Protein AF-A0A397RZZ9-F1 (afdb_monomer_lite)

InterPro domains:
  IPR021754 Domain of unknown function DUF3320 [PF11784] (22-60)

Foldseek 3Di:
DDQPAPPPQAADAVVCVVVPPVVRLVSLLVLLLVCQQQPPQDFPVVSQVSVCVSHVHPGDDPVNVVSSVVSCVVVVWDWDDDPPTITTGHPDDDDDQVCQCPHSHHPVNGDPVRLVVVLVVPPCVNVVSNVVSCVVVVVVVVVVVVVVVVVVVVVVD

Structure (mmCIF, N/CA/C/O backbone):
data_AF-A0A397RZZ9-F1
#
_entry.id   AF-A0A397RZZ9-F1
#
loop_
_atom_site.group_PDB
_atom_site.id
_atom_site.type_symbol
_atom_site.label_atom_id
_atom_site.label_alt_id
_atom_site.label_comp_id
_atom_site.label_asym_id
_atom_site.label_entity_id
_atom_site.label_seq_id
_atom_site.pdbx_PDB_ins_code
_atom_site.Cartn_x
_atom_site.Cartn_y
_atom_site.Cartn_z
_atom_site.occupancy
_atom_site.B_iso_or_equiv
_atom_site.auth_seq_id
_atom_site.auth_comp_id
_atom_site.auth_asym_id
_atom_site.auth_atom_id
_atom_site.pdbx_PDB_model_num
ATOM 1 N N . MET A 1 1 ? -11.824 -14.484 -14.056 1.00 33.56 1 MET A N 1
ATOM 2 C CA . MET A 1 1 ? -11.171 -15.448 -13.146 1.00 33.56 1 MET A CA 1
ATOM 3 C C . MET A 1 1 ? -10.969 -14.747 -11.816 1.00 33.56 1 MET A C 1
ATOM 5 O O . MET A 1 1 ? -10.330 -13.708 -11.794 1.00 33.56 1 MET A O 1
ATOM 9 N N . SER A 1 2 ? -11.602 -15.238 -10.751 1.00 29.36 2 SER A N 1
ATOM 10 C CA . SER A 1 2 ? -11.451 -14.688 -9.399 1.00 29.36 2 SER A CA 1
ATOM 11 C C . SER A 1 2 ? -10.102 -15.140 -8.854 1.00 29.36 2 SER A C 1
ATOM 13 O O . SER A 1 2 ? -9.903 -16.338 -8.649 1.00 29.36 2 SER A O 1
ATOM 15 N N . TYR A 1 3 ? -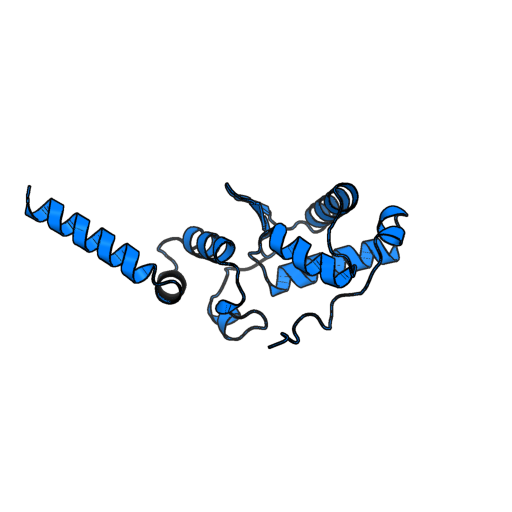9.164 -14.218 -8.665 1.00 37.00 3 TYR A N 1
ATOM 16 C CA . TYR A 1 3 ? -7.881 -14.540 -8.052 1.00 37.00 3 TYR A CA 1
ATOM 17 C C . TYR A 1 3 ? -8.118 -14.972 -6.602 1.00 37.00 3 TYR A C 1
ATOM 19 O O . TYR A 1 3 ? -8.697 -14.239 -5.809 1.00 37.00 3 TYR A O 1
ATOM 27 N N . LYS A 1 4 ? -7.671 -16.180 -6.256 1.00 41.72 4 LYS A N 1
ATOM 28 C CA . LYS A 1 4 ? -7.730 -16.788 -4.912 1.00 41.72 4 LYS A CA 1
ATOM 29 C C . LYS A 1 4 ? -6.883 -16.057 -3.843 1.00 41.72 4 LYS A C 1
ATOM 31 O O . LYS A 1 4 ? -6.629 -16.612 -2.780 1.00 41.72 4 LYS A O 1
ATOM 36 N N . ARG A 1 5 ? -6.384 -14.852 -4.111 1.00 51.47 5 ARG A N 1
ATOM 37 C CA . ARG A 1 5 ? -5.131 -14.346 -3.537 1.00 51.47 5 ARG A CA 1
ATOM 38 C C . ARG A 1 5 ? -5.309 -13.259 -2.473 1.00 51.47 5 ARG A C 1
ATOM 40 O O . ARG A 1 5 ? -4.642 -12.259 -2.581 1.00 51.47 5 ARG A O 1
ATOM 47 N N . PHE A 1 6 ? -6.165 -13.451 -1.462 1.00 52.97 6 PHE A N 1
ATOM 48 C CA . PHE A 1 6 ? -6.132 -12.700 -0.178 1.00 52.97 6 PHE A CA 1
ATOM 49 C C . PHE A 1 6 ? -6.787 -13.484 0.973 1.00 52.97 6 PHE A C 1
ATOM 51 O O . PHE A 1 6 ? -7.319 -12.900 1.916 1.00 52.97 6 PHE A O 1
ATOM 58 N N . ASN A 1 7 ? -6.767 -14.822 0.929 1.00 52.97 7 ASN A N 1
ATOM 59 C CA . ASN A 1 7 ? -7.410 -15.655 1.959 1.00 52.97 7 ASN A CA 1
ATOM 60 C C . ASN A 1 7 ? -6.812 -15.494 3.375 1.00 52.97 7 ASN A C 1
ATOM 62 O O . ASN A 1 7 ? -7.384 -16.030 4.319 1.00 52.97 7 ASN A O 1
ATOM 66 N N . ASN A 1 8 ? -5.713 -14.745 3.521 1.00 65.06 8 ASN A N 1
ATOM 67 C CA . ASN A 1 8 ? -5.031 -14.507 4.793 1.00 65.06 8 ASN A CA 1
ATOM 68 C C . ASN A 1 8 ? -5.236 -13.091 5.356 1.00 65.06 8 ASN A C 1
ATOM 70 O O . ASN A 1 8 ? -4.722 -12.810 6.432 1.00 65.06 8 ASN A O 1
ATOM 74 N N . LEU A 1 9 ? -5.954 -12.189 4.667 1.00 83.50 9 LEU A N 1
ATOM 75 C CA . LEU A 1 9 ? -6.221 -10.867 5.244 1.00 83.50 9 LEU A CA 1
ATOM 76 C C . LEU A 1 9 ? -7.216 -10.992 6.393 1.00 83.50 9 LEU A C 1
ATOM 78 O O . LEU A 1 9 ? -8.333 -11.495 6.218 1.00 83.50 9 LEU A O 1
ATOM 82 N N . VAL A 1 10 ? -6.832 -10.465 7.552 1.00 91.19 10 VAL A N 1
ATOM 83 C CA . VAL A 1 10 ? -7.709 -10.420 8.717 1.00 91.19 10 VAL A CA 1
ATOM 84 C C . VAL A 1 10 ? -8.860 -9.463 8.419 1.00 91.19 10 VAL A C 1
ATOM 86 O O . VAL A 1 10 ? -8.650 -8.305 8.047 1.00 91.19 10 VAL A O 1
ATOM 89 N N . LYS A 1 11 ? -10.094 -9.964 8.527 1.00 92.88 11 LYS A N 1
ATOM 90 C CA . LYS A 1 11 ? -11.303 -9.157 8.335 1.00 92.88 11 LYS A CA 1
ATOM 91 C C . LYS A 1 11 ? -11.514 -8.255 9.541 1.00 92.88 11 LYS A C 1
ATOM 93 O O . LYS A 1 11 ? -11.420 -8.704 10.678 1.00 92.88 11 LYS A O 1
ATOM 98 N N . MET A 1 12 ? -11.850 -7.001 9.274 1.00 94.25 12 MET A N 1
ATOM 99 C CA . MET A 1 12 ? -12.014 -5.968 10.295 1.00 94.25 12 MET A CA 1
ATOM 100 C C . MET A 1 12 ? -13.107 -4.975 9.892 1.00 94.25 12 MET A C 1
ATOM 102 O O . MET A 1 12 ? -13.576 -4.998 8.756 1.00 94.25 12 MET A O 1
ATOM 106 N N . THR A 1 13 ? -13.519 -4.096 10.807 1.00 93.75 13 THR A N 1
ATOM 107 C CA . THR A 1 13 ? -14.553 -3.083 10.544 1.00 93.75 13 THR A CA 1
ATOM 108 C C . THR A 1 13 ? -13.987 -1.671 10.679 1.00 93.75 13 THR A C 1
ATOM 110 O O . THR A 1 13 ? -13.041 -1.430 11.430 1.00 93.75 13 THR A O 1
ATOM 113 N N . LEU A 1 14 ? -14.563 -0.717 9.940 1.00 93.31 14 LEU A N 1
ATOM 114 C CA . LEU A 1 14 ? -14.196 0.695 10.090 1.00 93.31 14 LEU A CA 1
ATOM 115 C C . LEU A 1 14 ? -14.661 1.269 11.433 1.00 93.31 14 LEU A C 1
ATOM 117 O O . LEU A 1 14 ? -13.990 2.143 11.972 1.00 93.31 14 LEU A O 1
ATOM 121 N N . ASP A 1 15 ? -15.777 0.782 11.977 1.00 93.94 15 ASP A N 1
ATOM 122 C CA . ASP A 1 15 ? -16.307 1.266 13.253 1.00 93.94 15 ASP A CA 1
ATOM 123 C C . ASP A 1 15 ? -15.340 0.947 14.397 1.00 93.94 15 ASP A C 1
ATOM 125 O O . ASP A 1 15 ? -14.968 1.844 15.154 1.00 93.94 15 ASP A O 1
ATOM 129 N N . ASP A 1 16 ? -14.837 -0.290 14.461 1.00 94.12 16 ASP A N 1
ATOM 130 C CA . ASP A 1 16 ? -13.835 -0.686 15.454 1.00 94.12 16 ASP A CA 1
ATOM 131 C C . ASP A 1 16 ? -12.519 0.083 15.283 1.00 94.12 16 ASP A C 1
ATOM 133 O O . ASP A 1 16 ? -11.904 0.492 16.271 1.00 94.12 16 ASP A O 1
ATOM 137 N N . LEU A 1 17 ? -12.111 0.340 14.033 1.00 94.94 17 LEU A N 1
ATOM 138 C CA . LEU A 1 17 ? -10.937 1.159 13.732 1.00 94.94 17 LEU A CA 1
ATOM 139 C C . LEU A 1 17 ? -11.105 2.583 14.283 1.00 94.94 17 LEU A C 1
ATOM 141 O O . LEU A 1 17 ? -10.204 3.125 14.919 1.00 94.94 17 LEU A O 1
ATOM 145 N N . TYR A 1 18 ? -12.272 3.194 14.077 1.00 94.19 18 TYR A N 1
ATOM 146 C CA . TYR A 1 18 ? -12.550 4.556 14.531 1.00 94.19 18 TYR A CA 1
ATOM 147 C C . TYR A 1 18 ? -12.718 4.690 16.038 1.00 94.19 18 TYR A C 1
ATOM 149 O O . TYR A 1 18 ? -12.497 5.788 16.555 1.00 94.19 18 TYR A O 1
ATOM 157 N N . LEU A 1 19 ? -13.119 3.611 16.709 1.00 94.56 19 LEU A N 1
ATOM 158 C CA . LEU A 1 19 ? -13.175 3.510 18.165 1.00 94.56 19 LEU A CA 1
ATOM 159 C C . LEU A 1 19 ? -11.800 3.228 18.788 1.00 94.56 19 LEU A C 1
ATOM 161 O O . LEU A 1 19 ? -11.684 3.232 20.011 1.00 94.56 19 LEU A O 1
ATOM 165 N N . GLY A 1 20 ? -10.766 2.995 17.972 1.00 92.31 20 GLY A N 1
ATOM 166 C CA . GLY A 1 20 ? -9.428 2.668 18.453 1.00 92.31 20 GLY A CA 1
ATOM 167 C C . GLY A 1 20 ? -9.370 1.298 19.126 1.00 92.31 20 GLY A C 1
ATOM 168 O O . GLY A 1 20 ? -8.645 1.125 20.104 1.00 92.31 20 GLY A O 1
ATOM 169 N N . ASN A 1 21 ? -10.155 0.327 18.644 1.00 96.12 21 ASN A N 1
ATOM 170 C CA . ASN A 1 21 ? -10.135 -1.028 19.179 1.00 96.12 21 ASN A CA 1
ATOM 171 C C . ASN A 1 21 ? -8.709 -1.614 19.056 1.00 96.12 21 ASN A C 1
ATOM 173 O O . ASN A 1 21 ? -8.209 -1.737 17.934 1.00 96.12 21 ASN A O 1
ATOM 177 N N . PRO A 1 22 ? -8.055 -2.017 20.166 1.00 94.56 22 PRO A N 1
ATOM 178 C CA . PRO A 1 22 ? -6.662 -2.465 20.136 1.00 94.56 22 PRO A CA 1
ATOM 179 C C . PRO A 1 22 ? -6.421 -3.656 19.209 1.00 94.56 22 PRO A C 1
ATOM 181 O O . PRO A 1 22 ? -5.379 -3.738 18.563 1.00 94.56 22 PRO A O 1
ATOM 184 N N . LYS A 1 23 ? -7.397 -4.568 19.117 1.00 94.44 23 LYS A N 1
ATOM 185 C CA . LYS A 1 23 ? -7.309 -5.721 18.227 1.00 94.44 23 LYS A CA 1
ATOM 186 C C . LYS A 1 23 ? -7.347 -5.276 16.768 1.00 94.44 23 LYS A C 1
ATOM 188 O O . LYS A 1 23 ? -6.478 -5.658 16.003 1.00 94.44 23 LYS A O 1
ATOM 193 N N . THR A 1 24 ? -8.294 -4.415 16.401 1.00 95.25 24 THR A N 1
ATOM 194 C CA . THR A 1 24 ? -8.416 -3.915 15.025 1.00 95.25 24 THR A CA 1
ATOM 195 C C . THR A 1 24 ? -7.200 -3.109 14.581 1.00 95.25 24 THR A C 1
ATOM 197 O O . THR A 1 24 ? -6.786 -3.231 13.434 1.00 95.25 24 THR A O 1
ATOM 200 N N . LEU A 1 25 ? -6.598 -2.323 15.478 1.00 95.00 25 LEU A N 1
ATOM 201 C CA . LEU A 1 25 ? -5.348 -1.613 15.184 1.00 95.00 25 LEU A CA 1
ATOM 202 C C . LEU A 1 25 ? -4.182 -2.590 14.957 1.00 95.00 25 LEU A C 1
ATOM 204 O O . LEU A 1 25 ? -3.385 -2.402 14.043 1.00 95.00 25 LEU A O 1
ATOM 208 N N . SER A 1 26 ? -4.104 -3.664 15.748 1.00 95.12 26 SER A N 1
ATOM 209 C CA . SER A 1 26 ? -3.120 -4.732 15.535 1.00 95.12 26 SER A CA 1
ATOM 210 C C . SER A 1 26 ? -3.339 -5.455 14.200 1.00 95.12 26 SER A C 1
ATOM 212 O O . SER A 1 26 ? -2.392 -5.628 13.435 1.00 95.12 26 SER A O 1
ATOM 214 N N . ASP A 1 27 ? -4.584 -5.831 13.899 1.00 95.44 27 ASP A N 1
ATOM 215 C CA . ASP A 1 27 ? -4.967 -6.523 12.663 1.00 95.44 27 ASP A CA 1
ATOM 216 C C . ASP A 1 27 ? -4.709 -5.640 11.420 1.00 95.44 27 ASP A C 1
ATOM 218 O O . ASP A 1 27 ? -4.321 -6.139 10.360 1.00 95.44 27 ASP A O 1
ATOM 222 N N . LEU A 1 28 ? -4.885 -4.314 11.534 1.00 96.31 28 LEU A N 1
ATOM 223 C CA . LEU A 1 28 ? -4.546 -3.358 10.475 1.00 96.31 28 LEU A CA 1
ATOM 224 C C . LEU A 1 28 ? -3.046 -3.358 10.179 1.00 96.31 28 LEU A C 1
ATOM 226 O O . LEU A 1 28 ? -2.662 -3.510 9.017 1.00 96.31 28 LE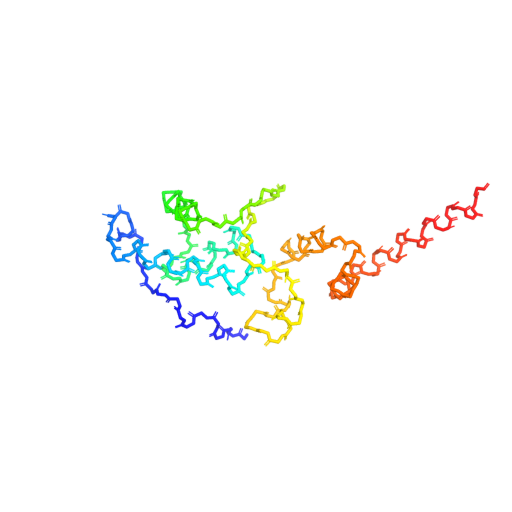U A O 1
ATOM 230 N N . LYS A 1 29 ? -2.205 -3.241 11.212 1.00 94.38 29 LYS A N 1
ATOM 231 C CA . LYS A 1 29 ? -0.744 -3.290 11.065 1.00 94.38 29 LYS A CA 1
ATOM 232 C C . LYS A 1 29 ? -0.276 -4.596 10.438 1.00 94.38 29 LYS A C 1
ATOM 234 O O . LYS A 1 29 ? 0.566 -4.565 9.543 1.00 94.38 29 LYS A O 1
ATOM 239 N N . GLU A 1 30 ? -0.840 -5.722 10.869 1.00 92.62 30 GLU A N 1
ATOM 240 C CA . GLU A 1 30 ? -0.539 -7.037 10.302 1.00 92.62 30 GLU A CA 1
ATOM 241 C C . GLU A 1 30 ? -0.899 -7.099 8.814 1.00 92.62 30 GLU A C 1
ATOM 243 O O . GLU A 1 30 ? -0.071 -7.487 7.990 1.00 92.62 30 GLU A O 1
ATOM 248 N N . ASN A 1 31 ? -2.099 -6.649 8.442 1.00 94.12 31 ASN A N 1
ATOM 249 C CA . ASN A 1 31 ? -2.499 -6.617 7.040 1.00 94.12 31 ASN A CA 1
ATOM 250 C C . ASN A 1 31 ? -1.611 -5.686 6.204 1.00 94.12 31 ASN A C 1
ATOM 252 O O . ASN A 1 31 ? -1.217 -6.075 5.108 1.00 94.12 31 ASN A O 1
ATOM 256 N N . ILE A 1 32 ? -1.274 -4.485 6.695 1.00 93.88 32 ILE A N 1
ATOM 257 C CA . ILE A 1 32 ? -0.366 -3.563 5.990 1.00 93.88 32 ILE A CA 1
ATOM 258 C C . ILE A 1 32 ? 0.990 -4.232 5.768 1.00 93.88 32 ILE A C 1
ATOM 260 O O . ILE A 1 32 ? 1.479 -4.241 4.640 1.00 93.88 32 ILE A O 1
ATOM 264 N N . TYR A 1 33 ? 1.575 -4.813 6.818 1.00 89.56 33 TYR A N 1
ATOM 265 C CA . TYR A 1 33 ? 2.859 -5.501 6.731 1.00 89.56 33 TYR A CA 1
ATOM 266 C C . TYR A 1 33 ? 2.815 -6.646 5.713 1.00 89.56 33 TYR A C 1
ATOM 268 O O . TYR A 1 33 ? 3.622 -6.668 4.790 1.00 89.56 33 TYR A O 1
ATOM 276 N N . ASN A 1 34 ? 1.821 -7.531 5.810 1.00 86.81 34 ASN A N 1
ATOM 277 C CA . ASN A 1 34 ? 1.684 -8.677 4.913 1.00 86.81 34 ASN A CA 1
ATOM 278 C C . ASN A 1 34 ? 1.491 -8.254 3.450 1.00 86.81 34 ASN A C 1
ATOM 280 O O . ASN A 1 34 ? 2.124 -8.818 2.563 1.00 86.81 34 ASN A O 1
ATOM 284 N N . ILE A 1 35 ? 0.653 -7.245 3.182 1.00 89.00 35 ILE A N 1
ATOM 285 C CA . ILE A 1 35 ? 0.446 -6.736 1.817 1.00 89.00 35 ILE A CA 1
ATOM 286 C C . ILE A 1 35 ? 1.749 -6.158 1.259 1.00 89.00 35 ILE A C 1
ATOM 288 O O . ILE A 1 35 ? 2.078 -6.398 0.102 1.00 89.00 35 ILE A O 1
ATOM 292 N N . VAL A 1 36 ? 2.490 -5.394 2.062 1.00 86.94 36 VAL A N 1
ATOM 293 C CA . VAL A 1 36 ? 3.742 -4.766 1.624 1.00 86.94 36 VAL A CA 1
ATOM 294 C C . VAL A 1 36 ? 4.823 -5.819 1.395 1.00 86.94 36 VAL A C 1
ATOM 296 O O . VAL A 1 36 ? 5.477 -5.779 0.365 1.00 86.94 36 VAL A O 1
ATOM 299 N N . GLU A 1 37 ? 4.984 -6.803 2.273 1.00 80.69 37 GLU A N 1
ATOM 300 C CA . GLU A 1 37 ? 5.961 -7.880 2.060 1.00 80.69 37 GLU A CA 1
ATOM 301 C C . GLU A 1 37 ? 5.638 -8.728 0.819 1.00 80.69 37 GLU A C 1
ATOM 303 O O . GLU A 1 37 ? 6.548 -9.155 0.117 1.00 80.69 37 GLU A O 1
ATOM 308 N N . MET A 1 38 ? 4.354 -8.944 0.510 1.00 78.75 38 MET A N 1
ATOM 309 C CA . MET A 1 38 ? 3.939 -9.747 -0.648 1.00 78.75 38 MET A CA 1
ATOM 310 C C . MET A 1 38 ? 3.928 -8.972 -1.967 1.00 78.75 38 MET A C 1
ATOM 312 O O . MET A 1 38 ? 4.174 -9.551 -3.025 1.00 78.75 38 MET A O 1
ATOM 316 N N . GLU A 1 39 ? 3.556 -7.690 -1.937 1.00 80.94 39 GLU A N 1
ATOM 317 C CA . GLU A 1 39 ? 3.296 -6.917 -3.150 1.00 80.94 39 GLU A CA 1
ATOM 318 C C . GLU A 1 39 ? 4.239 -5.738 -3.365 1.00 80.94 39 GLU A C 1
ATOM 320 O O . GLU A 1 39 ? 4.169 -5.128 -4.429 1.00 80.94 39 GLU A O 1
ATOM 325 N N . ALA A 1 40 ? 5.117 -5.379 -2.431 1.00 79.50 40 ALA A N 1
ATOM 326 C CA . ALA A 1 40 ? 5.973 -4.223 -2.656 1.00 79.50 40 ALA A CA 1
ATOM 327 C C . ALA A 1 40 ? 6.978 -4.464 -3.801 1.00 79.50 40 ALA A C 1
ATOM 329 O O . ALA A 1 40 ? 7.478 -5.572 -3.942 1.00 79.50 40 ALA A O 1
ATOM 330 N N . PRO A 1 41 ? 7.308 -3.431 -4.597 1.00 80.31 41 PRO A N 1
ATOM 331 C CA . PRO A 1 41 ? 6.792 -2.081 -4.476 1.00 80.31 41 PRO A CA 1
ATOM 332 C C . PRO A 1 41 ? 5.357 -1.963 -4.989 1.00 80.31 41 PRO A C 1
ATOM 334 O O . PRO A 1 41 ? 5.001 -2.460 -6.060 1.00 80.31 41 PRO A O 1
ATOM 337 N N . LEU A 1 42 ? 4.547 -1.256 -4.205 1.00 86.25 42 LEU A N 1
ATOM 338 C CA . LEU A 1 42 ? 3.152 -0.975 -4.511 1.00 86.25 42 LEU A CA 1
ATOM 339 C C . LEU A 1 42 ? 2.806 0.477 -4.194 1.00 86.25 42 LEU A C 1
ATOM 341 O O . LEU A 1 42 ? 3.434 1.123 -3.356 1.00 86.25 42 LEU A O 1
ATOM 345 N N . THR A 1 43 ? 1.780 0.995 -4.851 1.00 89.38 43 THR A N 1
ATOM 346 C CA . THR A 1 43 ? 1.241 2.323 -4.559 1.00 89.38 43 THR A CA 1
ATOM 347 C C . THR A 1 43 ? 0.305 2.291 -3.355 1.00 89.38 43 THR A C 1
ATOM 349 O O . THR A 1 43 ? -0.336 1.278 -3.054 1.00 89.38 43 THR A O 1
ATOM 352 N N . LEU A 1 44 ? 0.145 3.440 -2.700 1.00 91.81 44 LEU A N 1
ATOM 353 C CA . LEU A 1 44 ? -0.861 3.627 -1.661 1.00 91.81 44 LEU A CA 1
ATOM 354 C C . LEU A 1 44 ? -2.277 3.363 -2.195 1.00 91.81 44 LEU A C 1
ATOM 356 O O . LEU A 1 44 ? -3.128 2.858 -1.464 1.00 91.81 44 LEU A O 1
ATOM 360 N N . ASN A 1 45 ? -2.560 3.656 -3.467 1.00 90.69 45 ASN A N 1
ATOM 361 C CA . ASN A 1 45 ? -3.819 3.276 -4.107 1.00 90.69 45 ASN A CA 1
ATOM 362 C C . ASN A 1 45 ? -4.051 1.762 -4.137 1.00 90.69 45 ASN A C 1
ATOM 364 O O . ASN A 1 45 ? -5.156 1.330 -3.793 1.00 90.69 45 ASN A O 1
ATOM 368 N N . THR A 1 46 ? -3.038 0.967 -4.477 1.00 90.12 46 THR A N 1
ATOM 369 C CA . THR A 1 46 ? -3.129 -0.500 -4.433 1.00 90.12 46 THR A CA 1
ATOM 370 C C . THR A 1 46 ? -3.306 -0.998 -3.006 1.00 90.12 46 THR A C 1
ATOM 372 O O . THR A 1 46 ? -4.232 -1.768 -2.752 1.00 90.12 46 THR A O 1
ATOM 375 N N . LEU A 1 47 ? -2.534 -0.479 -2.044 1.00 92.94 47 LEU A N 1
ATOM 376 C CA . LEU A 1 47 ? -2.710 -0.818 -0.627 1.00 92.94 47 LEU A CA 1
ATOM 377 C C . LEU A 1 47 ? -4.141 -0.521 -0.151 1.00 92.94 47 LEU A C 1
ATOM 379 O O . LEU A 1 47 ? -4.797 -1.377 0.442 1.00 92.94 47 LEU A O 1
ATOM 383 N N . LYS A 1 48 ? -4.677 0.665 -0.470 1.00 93.69 48 LYS A N 1
ATOM 384 C CA . LYS A 1 48 ? -6.069 1.028 -0.159 1.00 93.69 48 LYS A CA 1
ATOM 385 C C . LYS A 1 48 ? -7.062 0.065 -0.802 1.00 93.69 48 LYS A C 1
ATOM 387 O O . LYS A 1 48 ? -8.072 -0.249 -0.180 1.00 93.69 48 LYS A O 1
ATOM 392 N N . ALA A 1 49 ? -6.821 -0.373 -2.037 1.00 91.56 49 ALA A N 1
ATOM 393 C CA . ALA A 1 49 ? -7.687 -1.336 -2.707 1.00 91.56 49 ALA A CA 1
ATOM 394 C C . ALA A 1 49 ? -7.713 -2.682 -1.966 1.00 91.56 49 ALA A C 1
ATOM 396 O O . ALA A 1 49 ? -8.795 -3.216 -1.748 1.00 91.56 49 ALA A O 1
ATOM 397 N N . ARG A 1 50 ? -6.563 -3.171 -1.485 1.00 90.31 50 ARG A N 1
ATOM 398 C CA . ARG A 1 50 ? -6.490 -4.398 -0.671 1.00 90.31 50 ARG A CA 1
ATOM 399 C C . ARG A 1 50 ? -7.167 -4.247 0.683 1.00 90.31 50 ARG A C 1
ATOM 401 O O . ARG A 1 50 ? -7.982 -5.076 1.075 1.00 90.31 50 ARG A O 1
ATOM 408 N N . LEU A 1 51 ? -6.900 -3.147 1.381 1.00 94.06 51 LEU A N 1
ATOM 409 C CA . LEU A 1 51 ? -7.504 -2.890 2.687 1.00 94.06 51 LEU A CA 1
ATOM 410 C C . LEU A 1 51 ? -9.029 -2.748 2.595 1.00 94.06 51 LEU A C 1
ATOM 412 O O . LEU A 1 51 ? -9.734 -3.211 3.486 1.00 94.06 51 LEU A O 1
ATOM 416 N N . ARG A 1 52 ? -9.573 -2.202 1.498 1.00 94.38 52 ARG A N 1
ATOM 417 C CA . ARG A 1 52 ? -11.028 -2.190 1.246 1.00 94.38 52 ARG A CA 1
ATOM 418 C C . ARG A 1 52 ? -11.639 -3.586 1.273 1.00 94.38 52 ARG A C 1
ATOM 420 O O . ARG A 1 52 ? -12.734 -3.747 1.806 1.00 94.38 52 ARG A O 1
ATOM 427 N N . GLU A 1 53 ? -10.940 -4.586 0.742 1.00 91.06 53 GLU A N 1
ATOM 428 C CA . GLU A 1 53 ? -11.393 -5.977 0.784 1.00 91.06 53 GLU A CA 1
ATOM 429 C C . GLU A 1 53 ? -11.368 -6.536 2.214 1.00 91.06 53 GLU A C 1
ATOM 431 O O . GLU A 1 53 ? -12.285 -7.265 2.598 1.00 91.06 53 GLU A O 1
ATOM 436 N N . ALA A 1 54 ? -10.363 -6.183 3.022 1.00 92.56 54 ALA A N 1
ATOM 437 C CA . ALA A 1 54 ? -10.282 -6.564 4.436 1.00 92.56 54 ALA A CA 1
ATOM 438 C C . ALA A 1 54 ? -11.393 -5.916 5.283 1.00 92.56 54 ALA A C 1
ATOM 440 O O . ALA A 1 54 ? -12.014 -6.592 6.104 1.00 92.56 54 ALA A O 1
ATOM 441 N N . PHE A 1 55 ? -11.689 -4.640 5.025 1.00 93.75 55 PHE A N 1
ATOM 442 C CA . PHE A 1 55 ? -12.769 -3.886 5.668 1.00 93.75 55 PHE A CA 1
ATOM 443 C C . PHE A 1 55 ? -14.171 -4.233 5.138 1.00 93.75 55 PHE A C 1
ATOM 445 O O . PHE A 1 55 ? -15.167 -3.917 5.781 1.00 93.75 55 PHE A O 1
ATOM 452 N N . GLY A 1 56 ? -14.275 -4.833 3.947 1.00 92.62 56 GLY A N 1
ATOM 453 C CA . GLY A 1 56 ? -15.559 -5.076 3.281 1.00 92.62 56 GLY A CA 1
ATOM 454 C C . GLY A 1 56 ? -16.258 -3.794 2.810 1.00 92.62 56 GLY A C 1
ATOM 455 O O . GLY A 1 56 ? -17.485 -3.723 2.820 1.00 92.62 56 GLY A O 1
ATOM 456 N N . VAL A 1 57 ? -15.497 -2.768 2.408 1.00 92.62 57 VAL A N 1
ATOM 457 C CA . VAL A 1 57 ? -16.023 -1.432 2.067 1.00 92.62 57 VAL A CA 1
ATOM 458 C C . VAL A 1 57 ? -15.629 -0.987 0.664 1.00 92.62 57 VAL A C 1
ATOM 460 O O . VAL A 1 57 ? -14.549 -1.287 0.170 1.00 92.62 57 VAL A O 1
ATOM 463 N N . ALA A 1 58 ? -16.476 -0.179 0.023 1.00 90.94 58 ALA A N 1
ATOM 464 C CA . ALA A 1 58 ? -16.184 0.354 -1.310 1.00 90.94 58 ALA A CA 1
ATOM 465 C C . ALA A 1 58 ? -15.139 1.487 -1.301 1.00 90.94 58 ALA A C 1
ATOM 467 O O . ALA A 1 58 ? -14.450 1.717 -2.298 1.00 90.94 58 ALA A O 1
ATOM 468 N N . LYS A 1 59 ? -15.040 2.236 -0.195 1.00 91.56 59 LYS A N 1
ATOM 469 C CA . LYS A 1 59 ? -14.170 3.411 -0.061 1.00 91.56 59 LYS A CA 1
ATOM 470 C C . LYS A 1 59 ? -13.570 3.480 1.341 1.00 91.56 59 LYS A C 1
ATOM 472 O O . LYS A 1 59 ? -14.232 3.151 2.317 1.00 91.56 59 LYS A O 1
ATOM 477 N N . ILE A 1 60 ? -12.332 3.961 1.408 1.00 93.12 60 ILE A N 1
ATOM 478 C CA . ILE A 1 60 ? -11.639 4.307 2.655 1.00 93.12 60 ILE A CA 1
ATOM 479 C C . ILE A 1 60 ? -11.813 5.813 2.858 1.00 93.12 60 ILE A C 1
ATOM 481 O O . ILE A 1 60 ? -11.613 6.581 1.914 1.00 93.12 60 ILE A O 1
ATOM 485 N N . SER A 1 61 ? -12.248 6.217 4.051 1.00 93.44 61 SER A N 1
ATOM 486 C CA . SER A 1 61 ? -12.422 7.627 4.418 1.00 93.44 61 SER A CA 1
ATOM 487 C C . SER A 1 61 ? -11.070 8.308 4.666 1.00 93.44 61 SER A C 1
ATOM 489 O O . SER A 1 61 ? -10.068 7.626 4.870 1.00 93.44 61 SER A O 1
ATOM 491 N N . GLN A 1 62 ? -11.039 9.645 4.718 1.00 93.88 62 GLN A N 1
ATOM 492 C CA . GLN A 1 62 ? -9.812 10.364 5.085 1.00 93.88 62 GLN A CA 1
ATOM 493 C C . GLN A 1 62 ? -9.340 9.988 6.496 1.00 93.88 62 GLN A C 1
ATOM 495 O O . GLN A 1 62 ? -8.171 9.690 6.678 1.00 93.88 62 GLN A O 1
ATOM 500 N N . LYS A 1 63 ? -10.260 9.873 7.463 1.00 94.75 63 LYS A N 1
ATOM 501 C CA . LYS A 1 63 ? -9.927 9.461 8.835 1.00 94.75 63 LYS A CA 1
ATOM 502 C C . LYS A 1 63 ? -9.258 8.082 8.882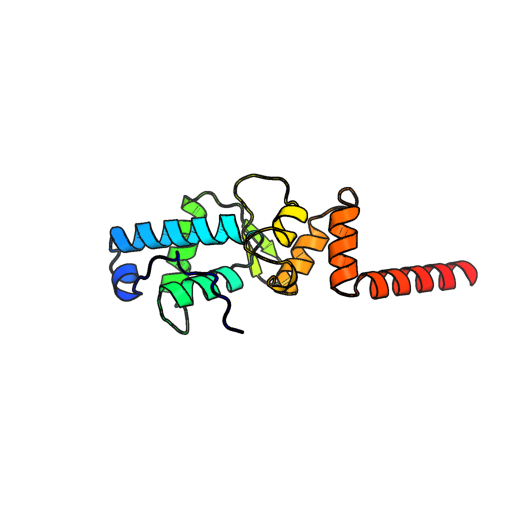 1.00 94.75 63 LYS A C 1
ATOM 504 O O . LYS A 1 63 ? -8.277 7.900 9.588 1.00 94.75 63 LYS A O 1
ATOM 509 N N . ALA A 1 64 ? -9.785 7.106 8.138 1.00 94.75 64 ALA A N 1
ATOM 510 C CA . ALA A 1 64 ? -9.169 5.781 8.052 1.00 94.75 64 ALA A CA 1
ATOM 511 C C . ALA A 1 64 ? -7.807 5.839 7.345 1.00 94.75 64 ALA A C 1
ATOM 513 O O . ALA A 1 64 ? -6.882 5.140 7.741 1.00 94.75 64 ALA A O 1
ATOM 514 N N . LEU A 1 65 ? -7.680 6.682 6.316 1.00 95.81 65 LEU A N 1
ATOM 515 C CA . LEU A 1 65 ? -6.414 6.894 5.623 1.00 95.81 65 LEU A CA 1
ATOM 516 C C . LEU A 1 65 ? -5.349 7.488 6.548 1.00 95.81 65 LEU A C 1
ATOM 518 O O . LEU A 1 65 ? -4.214 7.030 6.506 1.00 95.81 65 LEU A O 1
ATOM 522 N N . ASP A 1 66 ? -5.707 8.451 7.394 1.00 96.06 66 ASP A N 1
ATOM 523 C CA . ASP A 1 66 ? -4.774 9.063 8.342 1.00 96.06 66 ASP A CA 1
ATOM 524 C C . ASP A 1 66 ? -4.205 8.011 9.313 1.00 96.06 66 ASP A C 1
ATOM 526 O O . ASP A 1 66 ? -2.992 7.962 9.506 1.00 96.06 66 ASP A O 1
ATOM 530 N N . ILE A 1 67 ? -5.054 7.103 9.817 1.00 96.12 67 ILE A N 1
ATOM 531 C CA . ILE A 1 67 ? -4.641 5.973 10.672 1.00 96.12 67 ILE A CA 1
ATOM 532 C C . ILE A 1 67 ? -3.719 5.011 9.907 1.00 96.12 67 ILE A C 1
ATOM 534 O O . ILE A 1 67 ? -2.659 4.641 10.400 1.00 96.12 67 ILE A O 1
ATOM 538 N N . ILE A 1 68 ? -4.072 4.646 8.669 1.00 95.75 68 ILE A N 1
ATOM 539 C CA . ILE A 1 68 ? -3.229 3.785 7.819 1.00 95.75 68 ILE A CA 1
ATOM 540 C C . ILE A 1 68 ? -1.844 4.414 7.607 1.00 95.75 68 ILE A C 1
ATOM 542 O O . ILE A 1 68 ? -0.830 3.720 7.644 1.00 95.75 68 ILE A O 1
ATOM 546 N N . MET A 1 69 ? -1.787 5.728 7.380 1.00 95.25 69 MET A N 1
ATOM 547 C CA . MET A 1 69 ? -0.529 6.450 7.188 1.00 95.25 69 MET A CA 1
ATOM 548 C C . MET A 1 69 ? 0.310 6.524 8.467 1.00 95.25 69 MET A C 1
ATOM 550 O O . MET A 1 69 ? 1.538 6.548 8.378 1.00 95.25 69 MET A O 1
ATOM 554 N N . GLU A 1 70 ? -0.322 6.570 9.638 1.00 95.00 70 GLU A N 1
ATOM 555 C CA . GLU A 1 70 ? 0.356 6.462 10.931 1.00 95.00 70 GLU A CA 1
ATOM 556 C C . GLU A 1 70 ? 0.961 5.064 11.115 1.00 95.00 70 GLU A C 1
ATOM 558 O O . GLU A 1 70 ? 2.166 4.954 11.3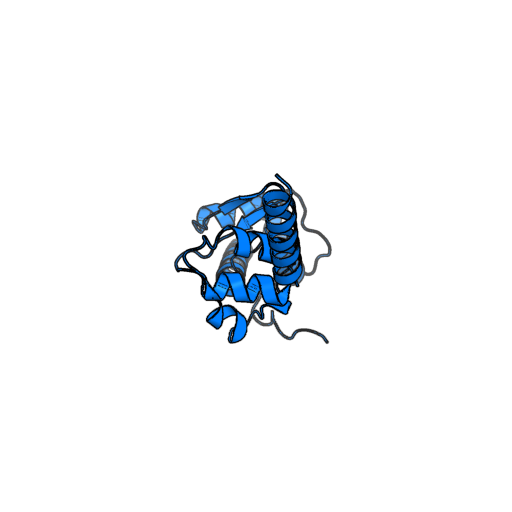43 1.00 95.00 70 GLU A O 1
ATOM 563 N N . ASP A 1 71 ? 0.193 4.003 10.858 1.00 94.81 71 ASP A N 1
ATOM 564 C CA . ASP A 1 71 ? 0.676 2.618 10.939 1.00 94.81 71 ASP A CA 1
ATOM 565 C C . ASP A 1 71 ? 1.837 2.337 9.973 1.00 94.81 71 ASP A C 1
ATOM 567 O O . ASP A 1 71 ? 2.817 1.688 10.342 1.00 94.81 71 ASP A O 1
ATOM 571 N N . ILE A 1 72 ? 1.782 2.868 8.745 1.00 93.25 72 ILE A N 1
ATOM 572 C CA . ILE A 1 72 ? 2.888 2.771 7.776 1.00 93.25 72 ILE A CA 1
ATOM 573 C C . ILE A 1 72 ? 4.179 3.372 8.352 1.00 93.25 72 ILE A C 1
ATOM 575 O O .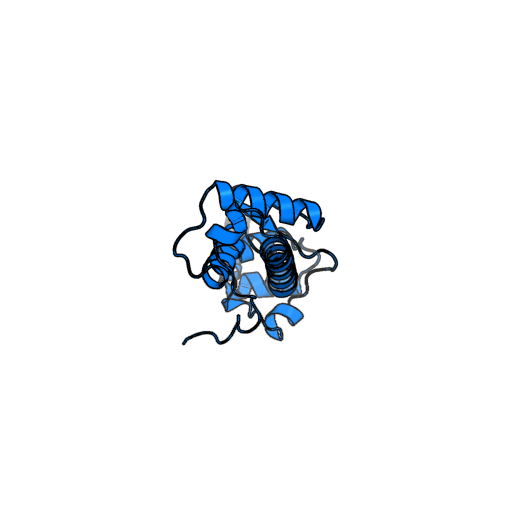 ILE A 1 72 ? 5.257 2.788 8.195 1.00 93.25 72 ILE A O 1
ATOM 579 N N . LYS A 1 73 ? 4.080 4.528 9.024 1.00 91.38 73 LYS A N 1
ATOM 580 C CA . LYS A 1 73 ? 5.231 5.188 9.660 1.00 91.38 73 LYS A CA 1
ATOM 581 C C . LYS A 1 73 ? 5.754 4.371 10.835 1.00 91.38 73 LYS A C 1
ATOM 583 O O . LYS A 1 73 ? 6.964 4.192 10.944 1.00 91.38 73 LYS A O 1
ATOM 588 N N . GLU A 1 74 ? 4.869 3.854 11.683 1.00 92.06 74 GLU A N 1
ATOM 589 C CA . GLU A 1 74 ? 5.250 3.044 12.845 1.00 92.06 74 GLU A CA 1
ATOM 590 C C . GLU A 1 74 ? 5.929 1.724 12.460 1.00 92.06 74 GLU A C 1
ATOM 592 O O . GLU A 1 74 ? 6.880 1.299 13.117 1.00 92.06 74 GLU A O 1
ATOM 597 N N . LEU A 1 75 ? 5.502 1.097 11.361 1.00 90.75 75 LEU A N 1
ATOM 598 C CA . LEU A 1 75 ? 6.140 -0.108 10.818 1.00 90.75 75 LEU A CA 1
ATOM 599 C C . LEU A 1 75 ? 7.556 0.154 10.264 1.00 90.75 75 LEU A C 1
ATOM 601 O O . LEU A 1 75 ? 8.327 -0.793 10.041 1.00 90.75 75 LEU A O 1
ATOM 605 N N . GLY A 1 76 ? 7.914 1.428 10.061 1.00 88.19 76 GLY A N 1
ATOM 606 C CA . GLY A 1 76 ? 9.192 1.851 9.496 1.00 88.19 76 GLY A CA 1
ATOM 607 C C . GLY A 1 76 ? 9.329 1.490 8.019 1.00 88.19 76 GLY A C 1
ATOM 608 O O . GLY A 1 76 ? 10.434 1.196 7.561 1.00 88.19 76 GLY A O 1
ATOM 609 N N . LEU A 1 77 ? 8.213 1.450 7.283 1.00 86.94 77 LEU A N 1
ATOM 610 C CA . LEU A 1 77 ? 8.226 1.144 5.857 1.00 86.94 77 LEU A CA 1
ATOM 611 C C . LEU A 1 77 ? 8.837 2.305 5.077 1.00 86.94 77 LEU A C 1
ATOM 613 O O . LEU A 1 77 ? 8.554 3.477 5.332 1.00 86.94 77 LEU A O 1
ATOM 617 N N . LYS A 1 78 ? 9.666 1.979 4.087 1.00 84.94 78 LYS A N 1
ATOM 618 C CA . LYS A 1 78 ? 10.251 2.991 3.214 1.00 84.94 78 LYS A CA 1
ATOM 619 C C . LYS A 1 78 ? 9.190 3.480 2.231 1.00 84.94 78 LYS A C 1
ATOM 621 O O . LYS A 1 78 ? 8.663 2.700 1.441 1.00 84.94 78 LYS A O 1
ATOM 626 N N . THR A 1 79 ? 8.933 4.783 2.241 1.00 86.75 79 THR A N 1
ATOM 627 C CA . THR A 1 79 ? 8.016 5.441 1.306 1.00 86.75 79 THR A CA 1
ATOM 628 C C . THR A 1 79 ? 8.755 6.428 0.414 1.00 86.75 79 THR A C 1
ATOM 630 O O . THR A 1 79 ? 9.666 7.120 0.869 1.00 86.75 79 THR A O 1
ATOM 633 N N . THR A 1 80 ? 8.348 6.529 -0.846 1.00 83.81 80 THR A N 1
ATOM 634 C CA . THR A 1 80 ? 8.811 7.582 -1.760 1.00 83.81 80 THR A CA 1
ATOM 635 C C . THR A 1 80 ? 7.626 8.229 -2.451 1.00 83.81 80 THR A C 1
ATOM 637 O O . THR A 1 80 ? 6.734 7.518 -2.916 1.00 83.81 80 THR A O 1
ATOM 640 N N . ASP A 1 81 ? 7.656 9.549 -2.589 1.00 78.56 81 ASP A N 1
ATOM 641 C CA . ASP A 1 81 ? 6.677 10.264 -3.398 1.00 78.56 81 ASP A CA 1
ATOM 642 C C . ASP A 1 81 ? 7.013 10.111 -4.883 1.00 78.56 81 ASP A C 1
ATOM 644 O O . ASP A 1 81 ? 8.144 10.346 -5.315 1.00 78.56 81 ASP A O 1
ATOM 648 N N . ASN A 1 82 ? 6.018 9.722 -5.674 1.00 71.56 82 ASN A N 1
ATOM 649 C CA . ASN A 1 82 ? 6.040 9.881 -7.120 1.00 71.56 82 ASN A CA 1
ATOM 650 C C . ASN A 1 82 ? 5.047 10.988 -7.508 1.00 71.56 82 ASN A C 1
ATOM 652 O O . ASN A 1 82 ? 4.169 11.356 -6.734 1.00 71.56 82 ASN A O 1
ATOM 656 N N . PHE A 1 83 ? 5.137 11.483 -8.739 1.00 67.44 83 PHE A N 1
ATOM 657 C CA . PHE A 1 83 ? 4.249 12.507 -9.292 1.00 67.44 83 PHE A CA 1
ATOM 658 C C . PHE A 1 83 ? 2.749 12.154 -9.190 1.00 67.44 83 PHE A C 1
ATOM 660 O O . PHE A 1 83 ? 1.903 13.041 -9.240 1.00 67.44 83 PHE A O 1
ATOM 667 N N . TYR A 1 84 ? 2.417 10.865 -9.051 1.00 69.94 84 TYR A N 1
ATOM 668 C CA . TYR A 1 84 ? 1.043 10.359 -9.074 1.00 69.94 84 TYR A CA 1
ATOM 669 C C . TYR A 1 84 ? 0.546 9.771 -7.747 1.00 69.94 84 TYR A C 1
ATOM 671 O O . TYR A 1 84 ? -0.662 9.781 -7.515 1.00 69.94 84 TYR A O 1
ATOM 679 N N . ASP A 1 85 ? 1.427 9.214 -6.914 1.00 82.38 85 ASP A N 1
ATOM 680 C CA . ASP A 1 85 ? 1.044 8.551 -5.662 1.00 82.38 85 ASP A CA 1
ATOM 681 C C . ASP A 1 85 ? 2.264 8.294 -4.762 1.00 82.38 85 ASP A C 1
ATOM 683 O O . ASP A 1 85 ? 3.412 8.354 -5.214 1.00 82.38 85 ASP A O 1
ATOM 687 N N . ILE A 1 86 ? 1.999 7.944 -3.504 1.00 86.44 86 ILE A N 1
ATOM 688 C CA . ILE A 1 86 ? 2.999 7.432 -2.563 1.00 86.44 86 ILE A CA 1
ATOM 689 C C . ILE A 1 86 ? 3.296 5.971 -2.912 1.00 86.44 86 ILE A C 1
ATOM 691 O O . ILE A 1 86 ? 2.380 5.160 -3.071 1.00 86.44 86 ILE A O 1
ATOM 695 N N . VAL A 1 87 ? 4.579 5.627 -3.002 1.00 85.88 87 VAL A N 1
ATOM 696 C CA . VAL A 1 87 ? 5.058 4.263 -3.252 1.00 85.88 87 VAL A CA 1
ATOM 697 C C . VAL A 1 87 ? 5.621 3.682 -1.964 1.00 85.88 87 VAL A C 1
ATOM 699 O O . VAL A 1 87 ? 6.486 4.296 -1.339 1.00 85.88 87 VAL A O 1
ATOM 702 N N . LEU A 1 88 ? 5.148 2.496 -1.591 1.00 87.88 88 LEU A N 1
ATOM 703 C CA . LEU A 1 88 ? 5.663 1.703 -0.485 1.00 87.88 88 LEU A CA 1
ATOM 704 C C . LEU A 1 88 ? 6.661 0.675 -1.018 1.00 87.88 88 LEU A C 1
ATOM 706 O O . LEU A 1 88 ? 6.373 -0.027 -1.987 1.00 87.88 88 LEU A O 1
ATOM 710 N N . TRP A 1 89 ? 7.817 0.587 -0.368 1.00 82.00 89 TRP A N 1
ATOM 711 C CA . TRP A 1 89 ? 8.899 -0.340 -0.695 1.00 82.00 89 TRP A CA 1
ATOM 712 C C . TRP A 1 89 ? 9.018 -1.435 0.371 1.00 82.00 89 TRP A C 1
ATOM 714 O O . TRP A 1 89 ? 8.680 -1.179 1.532 1.00 82.00 89 TRP A O 1
ATOM 724 N N . PRO A 1 90 ? 9.537 -2.625 0.012 1.00 72.56 90 PRO A N 1
ATOM 725 C CA . PRO A 1 90 ? 9.804 -3.665 0.997 1.00 72.56 90 PRO A CA 1
ATOM 726 C C . PRO A 1 90 ? 10.830 -3.172 2.026 1.00 72.56 90 PRO A C 1
ATOM 728 O O . PRO A 1 90 ? 11.693 -2.338 1.723 1.00 72.56 90 PRO A O 1
ATOM 731 N N . LYS A 1 91 ? 10.735 -3.678 3.261 1.00 68.19 91 LYS A N 1
ATOM 732 C CA . LYS A 1 91 ? 11.578 -3.226 4.380 1.00 68.19 91 LYS A CA 1
ATOM 733 C C . LYS A 1 91 ? 13.056 -3.588 4.184 1.00 68.19 91 LYS A C 1
ATOM 735 O O . LYS A 1 91 ? 13.937 -2.847 4.620 1.00 68.19 91 LYS A O 1
ATOM 740 N N . SER A 1 92 ? 13.329 -4.698 3.504 1.00 60.41 92 SER A N 1
ATOM 741 C CA . SER A 1 92 ? 14.674 -5.170 3.166 1.00 60.41 92 SER A CA 1
ATOM 742 C C . SER A 1 92 ? 14.669 -5.925 1.841 1.00 60.41 92 SER A C 1
ATOM 744 O O . SER A 1 92 ? 13.729 -6.661 1.572 1.00 60.41 92 SER A O 1
ATOM 746 N N . GLY A 1 93 ? 15.744 -5.789 1.059 1.00 53.88 93 GLY A N 1
ATOM 747 C CA . GLY A 1 93 ? 15.980 -6.593 -0.144 1.00 53.88 93 GLY A CA 1
ATOM 748 C C . GLY A 1 93 ? 16.286 -5.768 -1.393 1.00 53.88 93 GLY A C 1
ATOM 749 O O . GLY A 1 93 ? 15.852 -4.624 -1.533 1.00 53.88 93 GLY A O 1
ATOM 750 N N . VAL A 1 94 ? 17.069 -6.360 -2.297 1.00 53.22 94 VAL A N 1
ATOM 751 C CA . VAL A 1 94 ? 17.141 -5.934 -3.699 1.00 53.22 94 VAL A CA 1
ATOM 752 C C . VAL A 1 94 ? 15.984 -6.632 -4.396 1.00 53.22 94 VAL A C 1
ATOM 754 O O . VAL A 1 94 ? 15.875 -7.847 -4.310 1.00 53.22 94 VAL A O 1
ATOM 757 N N . PHE A 1 95 ? 15.107 -5.866 -5.030 1.00 58.47 95 PHE A N 1
ATOM 758 C CA . PHE A 1 95 ? 13.927 -6.404 -5.697 1.00 58.47 95 PHE A CA 1
ATOM 759 C C . PHE A 1 95 ? 14.322 -7.343 -6.853 1.00 58.47 95 PHE A C 1
ATOM 761 O O . PHE A 1 95 ? 14.995 -6.889 -7.783 1.00 58.47 95 PHE A O 1
ATOM 768 N N . ASP A 1 96 ? 13.918 -8.619 -6.801 1.00 58.84 96 ASP A N 1
ATOM 769 C CA . ASP A 1 96 ? 14.218 -9.628 -7.829 1.00 58.84 96 ASP A CA 1
ATOM 770 C C . ASP A 1 96 ? 12.981 -9.942 -8.697 1.00 58.84 96 ASP A C 1
ATOM 772 O O . ASP A 1 96 ? 11.860 -10.075 -8.212 1.00 58.84 96 ASP A O 1
ATOM 776 N N . ILE A 1 97 ? 13.173 -10.059 -10.016 1.00 55.25 97 ILE A N 1
ATOM 777 C CA . ILE A 1 97 ? 12.095 -10.406 -10.951 1.00 55.25 97 ILE A CA 1
ATOM 778 C C . ILE A 1 97 ? 11.686 -11.869 -10.859 1.00 55.25 97 ILE A C 1
ATOM 780 O O . ILE A 1 97 ? 10.547 -12.200 -11.195 1.00 55.25 97 ILE A O 1
ATOM 784 N N . ASP A 1 98 ? 12.612 -12.745 -10.477 1.00 54.25 98 ASP A N 1
ATOM 785 C CA . ASP A 1 98 ? 12.325 -14.172 -10.420 1.00 54.25 98 ASP A CA 1
ATOM 786 C C . ASP A 1 98 ? 11.324 -14.444 -9.278 1.00 54.25 98 ASP A C 1
ATOM 788 O O . ASP A 1 98 ? 10.376 -15.210 -9.462 1.00 54.25 98 ASP A O 1
ATOM 792 N N . GLU A 1 99 ? 11.377 -13.653 -8.198 1.00 58.69 99 GLU A N 1
ATOM 793 C CA . GLU A 1 99 ? 10.352 -13.620 -7.142 1.00 58.69 99 GLU A CA 1
ATOM 794 C C . GLU A 1 99 ? 8.974 -13.150 -7.654 1.00 58.69 99 GLU A C 1
ATOM 796 O O . GLU A 1 99 ? 7.952 -13.681 -7.232 1.00 58.69 99 GLU A O 1
ATOM 801 N N . LEU A 1 100 ? 8.904 -12.224 -8.619 1.00 58.12 100 LEU A N 1
ATOM 802 C CA . LEU A 1 100 ? 7.639 -11.796 -9.250 1.00 58.12 100 LEU A CA 1
ATOM 803 C C . LEU A 1 100 ? 7.083 -12.780 -10.289 1.00 58.12 100 LEU A C 1
ATOM 805 O O . LEU A 1 100 ? 5.939 -12.653 -10.731 1.00 58.12 100 LEU A O 1
ATOM 809 N N . ARG A 1 101 ? 7.904 -13.689 -10.807 1.00 53.12 101 ARG A N 1
ATOM 810 C CA . ARG A 1 101 ? 7.473 -14.676 -11.810 1.00 53.12 101 ARG A CA 1
ATOM 811 C C . ARG A 1 101 ? 7.033 -15.974 -11.164 1.00 53.12 101 ARG A C 1
ATOM 813 O O . ARG A 1 101 ? 6.148 -16.637 -11.699 1.00 53.12 101 ARG A O 1
ATOM 820 N N . GLU A 1 102 ? 7.652 -16.311 -10.042 1.00 53.03 102 GLU A N 1
ATOM 821 C CA . GLU A 1 102 ? 7.443 -17.571 -9.333 1.00 53.03 102 GLU A CA 1
ATOM 822 C C . GLU A 1 102 ? 6.714 -17.387 -7.993 1.00 53.03 102 GLU A C 1
ATOM 824 O O . GLU A 1 102 ? 6.245 -18.366 -7.416 1.00 53.03 102 GLU A O 1
ATOM 829 N N . GLY A 1 103 ? 6.563 -16.146 -7.521 1.00 57.78 103 GLY A N 1
ATOM 830 C CA . GLY A 1 103 ? 5.866 -15.816 -6.283 1.00 57.78 103 GLY A CA 1
ATOM 831 C C . GLY A 1 103 ? 4.351 -15.658 -6.411 1.00 57.78 103 GLY A C 1
ATOM 832 O O . GLY A 1 103 ? 3.723 -15.814 -7.466 1.00 57.78 103 GLY A O 1
ATOM 833 N N . ASP A 1 104 ? 3.739 -15.311 -5.279 1.00 59.56 104 ASP A N 1
ATOM 834 C CA . ASP A 1 104 ? 2.289 -15.156 -5.162 1.00 59.56 104 ASP A CA 1
ATOM 835 C C . ASP A 1 104 ? 1.742 -13.933 -5.904 1.00 59.56 104 ASP A C 1
ATOM 837 O O . ASP A 1 104 ? 0.551 -13.896 -6.211 1.00 59.56 104 ASP A O 1
ATOM 841 N N . ARG A 1 105 ? 2.579 -12.954 -6.255 1.00 67.62 105 ARG A N 1
ATOM 842 C CA . ARG A 1 105 ? 2.212 -11.840 -7.134 1.00 67.62 105 ARG A CA 1
ATOM 843 C C . ARG A 1 105 ? 2.907 -12.022 -8.469 1.00 67.62 105 ARG A C 1
ATOM 845 O O . ARG A 1 105 ? 4.127 -11.958 -8.537 1.00 67.62 105 ARG A O 1
ATOM 852 N N . LEU A 1 106 ? 2.123 -12.218 -9.527 1.00 67.38 106 LEU A N 1
ATOM 853 C CA . LEU A 1 106 ? 2.680 -12.392 -10.862 1.00 67.38 106 LEU A CA 1
ATOM 854 C C . LEU A 1 106 ? 2.863 -11.033 -11.533 1.00 67.38 106 LEU A C 1
ATOM 856 O O . LEU A 1 106 ? 2.102 -10.103 -11.274 1.00 67.38 106 LEU A O 1
ATOM 860 N N . ILE A 1 107 ? 3.847 -10.915 -12.427 1.00 64.62 107 ILE A N 1
ATOM 861 C CA . ILE A 1 107 ? 4.166 -9.640 -13.095 1.00 64.62 107 ILE A CA 1
ATOM 862 C C . ILE A 1 107 ? 2.949 -8.985 -13.775 1.00 64.62 107 ILE A C 1
ATOM 864 O O . ILE A 1 107 ? 2.837 -7.768 -13.791 1.00 64.62 107 ILE A O 1
ATOM 868 N N . TYR A 1 108 ? 2.001 -9.776 -14.282 1.00 64.81 108 TYR A N 1
ATOM 869 C CA . TYR A 1 108 ? 0.777 -9.290 -14.928 1.00 64.81 108 TYR A CA 1
ATOM 870 C C . TYR A 1 108 ? -0.306 -8.797 -13.953 1.00 64.81 108 TYR A C 1
ATOM 872 O O . TYR A 1 108 ? -1.262 -8.156 -14.384 1.00 64.81 108 TYR A O 1
ATOM 880 N N . ASP A 1 109 ? -0.164 -9.078 -12.656 1.00 68.44 109 ASP A N 1
ATOM 881 C CA . ASP A 1 109 ? -1.062 -8.592 -11.603 1.00 68.44 109 ASP A CA 1
ATOM 882 C C . ASP A 1 109 ? -0.649 -7.193 -11.102 1.00 68.44 109 ASP A C 1
ATOM 884 O O . ASP A 1 109 ? -1.384 -6.559 -10.339 1.00 68.44 109 ASP A O 1
ATOM 888 N N . ILE A 1 110 ? 0.519 -6.694 -11.526 1.00 72.19 110 ILE A N 1
ATOM 889 C CA . ILE A 1 110 ? 1.043 -5.390 -11.123 1.00 72.19 110 ILE A CA 1
ATOM 890 C C . ILE A 1 110 ? 0.375 -4.286 -11.964 1.00 72.19 110 ILE A C 1
ATOM 892 O O . ILE A 1 110 ? 0.390 -4.338 -13.194 1.00 72.19 110 ILE A O 1
ATOM 896 N N . PRO A 1 111 ? -0.205 -3.242 -11.353 1.00 73.88 111 PRO A N 1
ATOM 897 C CA . PRO A 1 111 ? -0.712 -2.090 -12.089 1.00 73.88 111 PRO A CA 1
ATOM 898 C C . PRO A 1 111 ? 0.359 -1.439 -12.977 1.00 73.88 111 PRO A C 1
ATOM 900 O O . PRO A 1 111 ? 1.510 -1.279 -12.571 1.00 73.88 111 PRO A O 1
ATOM 903 N N . TYR A 1 112 ? -0.035 -0.970 -14.167 1.00 72.75 112 TYR A N 1
ATOM 904 C CA . TYR A 1 112 ? 0.866 -0.311 -15.131 1.00 72.75 112 TYR A CA 1
ATOM 905 C C . TYR A 1 112 ? 1.752 0.768 -14.484 1.00 72.75 112 TYR A C 1
ATOM 907 O O . TYR A 1 112 ? 2.957 0.823 -14.716 1.00 72.75 112 TYR A O 1
ATOM 915 N N . GLN A 1 113 ? 1.158 1.608 -13.634 1.00 71.00 113 GLN A N 1
ATOM 916 C CA . GLN A 1 113 ? 1.844 2.710 -12.953 1.00 71.00 113 GLN A CA 1
ATOM 917 C C . GLN A 1 113 ? 2.963 2.217 -12.022 1.00 71.00 113 GLN A C 1
ATOM 919 O O . GLN A 1 113 ? 4.035 2.816 -11.982 1.00 71.00 113 GLN A O 1
ATOM 924 N N . GLU A 1 114 ? 2.741 1.105 -11.319 1.00 74.69 114 GLU A N 1
ATOM 925 C CA . GLU A 1 114 ? 3.733 0.470 -10.442 1.00 74.69 114 GLU A CA 1
ATOM 926 C C . GLU A 1 114 ? 4.867 -0.159 -11.241 1.00 74.69 114 GLU A C 1
ATOM 928 O O . GLU A 1 114 ? 6.031 -0.050 -10.865 1.00 74.69 114 GLU A O 1
ATOM 933 N N . MET A 1 115 ? 4.561 -0.736 -12.401 1.00 72.19 115 MET A N 1
ATOM 934 C CA . MET A 1 115 ? 5.607 -1.283 -13.256 1.00 72.19 115 MET A CA 1
ATOM 935 C C . MET A 1 115 ? 6.492 -0.203 -13.900 1.00 72.19 115 MET A C 1
ATOM 937 O O . MET A 1 115 ? 7.686 -0.432 -14.091 1.00 72.19 115 MET A O 1
ATOM 941 N N . VAL A 1 116 ? 5.957 0.990 -14.188 1.00 70.44 116 VAL A N 1
ATOM 942 C CA . VAL A 1 116 ? 6.770 2.148 -14.616 1.00 70.44 116 VAL A CA 1
ATOM 943 C C . VAL A 1 116 ? 7.727 2.588 -13.502 1.00 70.44 116 VAL A C 1
ATOM 945 O O . VAL A 1 116 ? 8.890 2.893 -13.776 1.00 70.44 116 VAL A O 1
ATOM 948 N N . ILE A 1 117 ? 7.263 2.590 -12.247 1.00 72.25 117 ILE A N 1
ATOM 949 C CA . ILE A 1 117 ? 8.101 2.883 -11.074 1.00 72.25 117 ILE A CA 1
ATOM 950 C C . ILE A 1 117 ? 9.219 1.848 -10.951 1.00 72.25 117 ILE A C 1
ATOM 952 O O . ILE A 1 117 ? 10.387 2.222 -10.837 1.00 72.25 117 ILE A O 1
ATOM 956 N N . LEU A 1 118 ? 8.873 0.562 -11.049 1.00 69.94 118 LEU A N 1
ATOM 957 C CA . LEU A 1 118 ? 9.836 -0.534 -11.062 1.00 69.94 118 LEU A CA 1
ATOM 958 C C . LEU A 1 118 ? 10.897 -0.309 -12.138 1.00 69.94 118 LEU A C 1
ATOM 960 O O . LEU A 1 118 ? 12.072 -0.178 -11.803 1.00 69.94 118 LEU A O 1
ATOM 964 N N . ALA A 1 119 ? 10.489 -0.148 -13.399 1.00 66.75 119 ALA A N 1
ATOM 965 C CA . ALA A 1 119 ? 11.401 0.074 -14.520 1.00 66.75 119 ALA A CA 1
ATOM 966 C C . ALA A 1 119 ? 12.339 1.277 -14.317 1.00 66.75 119 ALA A C 1
ATOM 968 O O . ALA A 1 119 ? 13.489 1.225 -14.736 1.00 66.75 119 ALA A O 1
ATOM 969 N N . SER A 1 120 ? 11.856 2.343 -13.672 1.00 64.44 120 SER A N 1
ATOM 970 C CA . SER A 1 120 ? 12.628 3.570 -13.431 1.00 64.44 120 SER A CA 1
ATOM 971 C C . SER A 1 120 ? 13.601 3.443 -12.254 1.00 64.44 120 SER A C 1
ATOM 973 O O . SER A 1 120 ? 14.668 4.051 -12.267 1.00 64.44 120 SER A O 1
ATOM 975 N N . SER A 1 121 ? 13.242 2.660 -11.231 1.00 61.75 121 SER A N 1
ATOM 976 C CA . SER A 1 121 ? 14.082 2.396 -10.051 1.00 61.75 121 SER A CA 1
ATOM 977 C C . SER A 1 121 ? 15.218 1.405 -10.323 1.00 61.75 121 SER A C 1
ATOM 979 O O . SER A 1 121 ? 16.259 1.435 -9.666 1.00 61.75 121 SER A O 1
ATOM 981 N N . LEU A 1 122 ? 15.033 0.553 -11.328 1.00 61.88 122 LEU A N 1
ATOM 982 C CA . LEU A 1 122 ? 16.007 -0.407 -11.819 1.00 61.88 122 LEU A CA 1
ATOM 983 C C . LEU A 1 122 ? 16.951 0.304 -12.788 1.00 61.88 122 LEU A C 1
ATOM 985 O O . LEU A 1 122 ? 16.782 0.253 -14.003 1.00 61.88 122 LEU A O 1
ATOM 989 N N . SER A 1 123 ? 17.943 1.011 -12.246 1.00 51.62 123 SER A N 1
ATOM 990 C CA . SER A 1 123 ? 19.039 1.580 -13.034 1.00 51.62 123 SER A CA 1
ATOM 991 C C . SER A 1 123 ? 19.624 0.557 -14.024 1.00 51.62 123 SER A C 1
ATOM 993 O O . SER A 1 123 ? 19.577 -0.648 -13.777 1.00 51.62 123 SER A O 1
ATOM 995 N N . LEU A 1 124 ? 20.249 1.039 -15.108 1.00 48.72 124 LEU A N 1
ATOM 996 C CA . LEU A 1 124 ? 20.913 0.273 -16.189 1.00 48.72 124 LEU A CA 1
ATOM 997 C C . LEU A 1 124 ? 21.846 -0.884 -15.743 1.00 48.72 124 LEU A C 1
ATOM 999 O O . LEU A 1 124 ? 22.268 -1.679 -16.575 1.00 48.72 124 LEU A O 1
ATOM 1003 N N . SER A 1 125 ? 22.166 -0.998 -14.452 1.00 44.81 125 SER A N 1
ATOM 1004 C CA . SER A 1 125 ? 22.892 -2.105 -13.822 1.00 44.81 125 SER A CA 1
ATOM 1005 C C . SER A 1 125 ? 22.076 -3.402 -13.652 1.00 44.81 125 SER A C 1
ATOM 1007 O O . SER A 1 125 ? 22.671 -4.466 -13.514 1.00 44.81 125 SER A O 1
ATOM 1009 N N . GLY A 1 126 ? 20.738 -3.350 -13.696 1.00 52.09 126 GLY A N 1
ATOM 1010 C CA . GLY A 1 126 ? 19.825 -4.502 -13.586 1.00 52.09 126 GLY A CA 1
ATOM 1011 C C . GLY A 1 126 ? 19.301 -4.995 -14.940 1.00 52.09 126 GLY A C 1
ATOM 1012 O O . GLY A 1 126 ? 18.096 -5.174 -15.119 1.00 52.09 126 GLY A O 1
ATOM 1013 N N . GLU A 1 127 ? 20.191 -5.162 -15.921 1.00 56.75 127 GLU A N 1
ATOM 1014 C CA . GLU A 1 127 ? 19.859 -5.230 -17.353 1.00 56.75 127 GLU A CA 1
ATOM 1015 C C . GLU A 1 127 ? 18.800 -6.291 -17.723 1.00 56.75 127 GLU A C 1
ATOM 1017 O O . GLU A 1 127 ? 17.961 -6.049 -18.592 1.00 56.75 127 GLU A O 1
ATOM 1022 N N . LYS A 1 128 ? 18.785 -7.451 -17.050 1.00 57.91 128 LYS A N 1
ATOM 1023 C CA . LYS A 1 128 ? 17.805 -8.526 -17.307 1.00 57.91 128 LYS A CA 1
ATOM 1024 C C . LYS A 1 128 ? 16.399 -8.185 -16.810 1.00 57.91 128 LYS A C 1
ATOM 1026 O O . LYS A 1 128 ? 15.439 -8.370 -17.555 1.00 57.91 128 LYS A O 1
ATOM 1031 N N . LEU A 1 129 ? 16.289 -7.670 -15.587 1.00 55.47 129 LEU A N 1
ATOM 1032 C CA . LEU A 1 129 ? 15.025 -7.296 -14.948 1.00 55.47 129 LEU A CA 1
ATOM 1033 C C . LEU A 1 129 ? 14.420 -6.059 -15.644 1.00 55.47 129 LEU A C 1
ATOM 1035 O O . LEU A 1 129 ? 13.245 -6.073 -16.013 1.00 55.47 129 LEU A O 1
ATOM 1039 N N . TYR A 1 130 ? 15.248 -5.074 -16.005 1.00 61.12 130 TYR A N 1
ATOM 1040 C CA . TYR A 1 130 ? 14.841 -3.944 -16.847 1.00 61.12 130 TYR A CA 1
ATOM 1041 C C . TYR A 1 130 ? 14.346 -4.389 -18.236 1.00 61.12 130 TYR A C 1
ATOM 1043 O O . TYR A 1 130 ? 13.239 -4.037 -18.648 1.00 61.12 130 TYR A O 1
ATOM 1051 N N . ARG A 1 131 ? 15.114 -5.222 -18.960 1.00 61.62 131 ARG A N 1
ATOM 1052 C CA . ARG A 1 131 ? 14.721 -5.718 -20.295 1.00 61.62 131 ARG A CA 1
ATOM 1053 C C . ARG A 1 131 ? 13.453 -6.569 -20.250 1.00 61.62 131 ARG A C 1
ATOM 1055 O O . ARG A 1 131 ? 12.653 -6.474 -21.175 1.00 61.62 131 ARG A O 1
ATOM 1062 N N . ALA A 1 132 ? 13.262 -7.375 -19.209 1.00 61.44 132 ALA A N 1
ATOM 1063 C CA . ALA A 1 132 ? 12.068 -8.193 -19.029 1.00 61.44 132 ALA A CA 1
ATOM 1064 C C . ALA A 1 132 ? 10.812 -7.347 -18.784 1.00 61.44 132 ALA A C 1
ATOM 1066 O O . ALA A 1 132 ? 9.789 -7.615 -19.413 1.00 61.44 13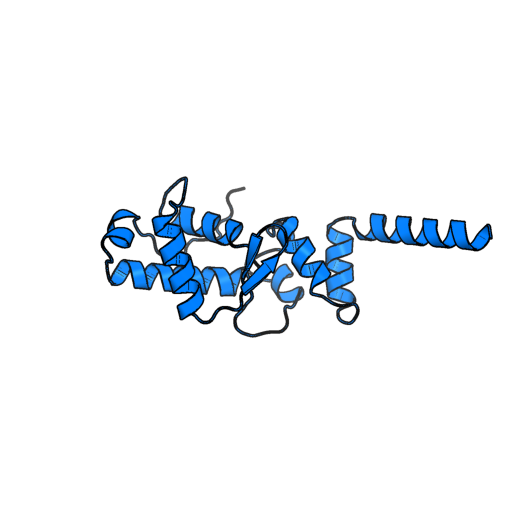2 ALA A O 1
ATOM 1067 N N . ILE A 1 133 ? 10.897 -6.305 -17.948 1.00 61.97 133 ILE A N 1
ATOM 1068 C CA . ILE A 1 133 ? 9.795 -5.351 -17.764 1.00 61.97 133 ILE A CA 1
ATOM 1069 C C . ILE A 1 133 ? 9.509 -4.629 -19.086 1.00 61.97 133 ILE A C 1
ATOM 1071 O O . ILE A 1 133 ? 8.375 -4.637 -19.559 1.00 61.97 133 ILE A O 1
ATOM 1075 N N . LEU A 1 134 ? 10.531 -4.077 -19.749 1.00 64.31 134 LEU A N 1
ATOM 1076 C CA . LEU A 1 134 ? 10.341 -3.385 -21.027 1.00 64.31 134 LEU A CA 1
ATOM 1077 C C . LEU A 1 134 ? 9.722 -4.280 -22.112 1.00 64.31 134 LEU A C 1
ATOM 1079 O O . LEU A 1 134 ? 8.874 -3.817 -22.877 1.00 64.31 134 LEU A O 1
ATOM 1083 N N . ALA A 1 135 ? 10.151 -5.543 -22.199 1.00 63.72 135 ALA A N 1
ATOM 1084 C CA . ALA A 1 135 ? 9.605 -6.519 -23.136 1.00 63.72 135 ALA A CA 1
ATOM 1085 C C . ALA A 1 135 ? 8.131 -6.817 -22.836 1.00 63.72 135 ALA A C 1
ATOM 1087 O O . ALA A 1 135 ? 7.318 -6.839 -23.758 1.00 63.72 135 ALA A O 1
ATOM 1088 N N . HIS A 1 136 ? 7.772 -6.979 -21.559 1.00 61.75 136 HIS A N 1
ATOM 1089 C CA . HIS A 1 136 ? 6.400 -7.286 -21.156 1.00 61.75 136 HIS A CA 1
ATOM 1090 C C . HIS A 1 136 ? 5.407 -6.166 -21.510 1.00 61.75 136 HIS A C 1
ATOM 1092 O O . HIS A 1 136 ? 4.265 -6.444 -21.860 1.00 61.75 136 HIS A O 1
ATOM 1098 N N . PHE A 1 137 ? 5.852 -4.907 -21.510 1.00 58.94 137 PHE A N 1
ATOM 1099 C CA . PHE A 1 137 ? 5.010 -3.757 -21.865 1.00 58.94 137 PHE A CA 1
ATOM 1100 C C . PHE A 1 137 ? 5.039 -3.339 -23.330 1.00 58.94 137 PHE A C 1
ATOM 1102 O O . PHE A 1 137 ? 4.418 -2.340 -23.693 1.00 58.94 137 PHE A O 1
ATOM 1109 N N . GLY A 1 138 ? 5.832 -4.004 -24.171 1.00 57.31 138 GLY A N 1
ATOM 1110 C CA . GLY A 1 138 ? 6.144 -3.471 -25.497 1.00 57.31 138 GLY A CA 1
ATOM 1111 C C . GLY A 1 138 ? 6.876 -2.121 -25.442 1.00 57.31 138 GLY A C 1
ATOM 1112 O O . GLY A 1 138 ? 7.081 -1.490 -26.477 1.00 57.31 138 GLY A O 1
ATOM 1113 N N . LEU A 1 139 ? 7.328 -1.682 -24.259 1.00 57.75 139 LEU A N 1
ATOM 1114 C CA . LEU A 1 139 ? 8.181 -0.509 -24.110 1.00 57.75 139 LEU A CA 1
ATOM 1115 C C . LEU A 1 139 ? 9.515 -0.742 -24.812 1.00 57.75 139 LEU A C 1
ATOM 1117 O O . LEU A 1 139 ? 10.042 0.203 -25.368 1.00 57.75 139 LEU A O 1
ATOM 1121 N N . GLN A 1 140 ? 9.996 -1.988 -24.914 1.00 59.25 140 GLN A N 1
ATOM 1122 C CA . GLN A 1 140 ? 11.130 -2.328 -25.781 1.00 59.25 140 GLN A CA 1
ATOM 1123 C C . GLN A 1 140 ? 10.916 -1.861 -27.227 1.00 59.25 140 GLN A C 1
ATOM 1125 O O . GLN A 1 140 ? 11.843 -1.344 -27.839 1.00 59.25 140 GLN A O 1
ATOM 1130 N N . VAL A 1 141 ? 9.696 -1.982 -27.763 1.00 55.88 141 VAL A N 1
ATOM 1131 C CA . VAL A 1 141 ? 9.361 -1.507 -29.115 1.00 55.88 141 VAL A CA 1
ATOM 1132 C C . VAL A 1 141 ? 9.405 0.020 -29.173 1.00 55.88 141 VAL A C 1
ATOM 1134 O O . VAL A 1 141 ? 9.868 0.585 -30.161 1.00 55.88 141 VAL A O 1
ATOM 1137 N N . LEU A 1 142 ? 8.959 0.702 -28.117 1.00 53.34 142 LEU A N 1
ATOM 1138 C CA . LEU A 1 142 ? 9.001 2.163 -28.023 1.00 53.34 142 LEU A CA 1
ATOM 1139 C C . LEU A 1 142 ? 10.435 2.689 -27.850 1.00 53.34 142 LEU A C 1
ATOM 1141 O O . LEU A 1 142 ? 10.818 3.640 -28.528 1.00 53.34 142 LEU A O 1
ATOM 1145 N N . THR A 1 143 ? 11.253 2.040 -27.020 1.00 63.12 143 THR A N 1
ATOM 1146 C CA . THR A 1 143 ? 12.674 2.358 -26.838 1.00 63.12 143 THR A CA 1
ATOM 1147 C C . THR A 1 143 ? 13.466 2.075 -28.112 1.00 63.12 143 THR A C 1
ATOM 1149 O O . THR A 1 143 ? 14.288 2.898 -28.505 1.00 63.12 143 THR A O 1
ATOM 1152 N N . GLN A 1 144 ? 13.187 0.964 -28.804 1.00 62.94 144 GLN A N 1
ATOM 1153 C CA . GLN A 1 144 ? 13.825 0.642 -30.080 1.00 62.94 144 GLN A CA 1
ATOM 1154 C C . GLN A 1 144 ? 13.459 1.669 -31.155 1.00 62.94 144 GLN A C 1
ATOM 1156 O O . GLN A 1 144 ? 14.352 2.202 -31.799 1.00 62.94 144 GLN A O 1
ATOM 1161 N N . LYS A 1 145 ? 12.179 2.050 -31.278 1.00 59.75 145 LYS A N 1
ATOM 1162 C CA . LYS A 1 145 ? 11.754 3.121 -32.197 1.00 59.75 145 LYS A CA 1
ATOM 1163 C C . LYS A 1 145 ? 12.427 4.462 -31.896 1.00 59.75 145 LYS A C 1
ATOM 1165 O O . LYS A 1 145 ? 12.799 5.171 -32.826 1.00 59.75 145 LYS A O 1
ATOM 1170 N N . ALA A 1 146 ? 12.586 4.816 -30.621 1.00 52.78 146 ALA A N 1
ATOM 1171 C CA . ALA A 1 146 ? 13.286 6.036 -30.225 1.00 52.78 146 ALA A CA 1
ATOM 1172 C C . ALA A 1 146 ? 14.784 5.989 -30.589 1.00 52.78 146 ALA A C 1
ATOM 1174 O O . ALA A 1 146 ? 15.318 6.970 -31.103 1.00 52.78 146 ALA A O 1
ATOM 1175 N N . LEU A 1 147 ? 15.447 4.843 -30.387 1.00 63.50 147 LEU A N 1
ATOM 1176 C CA . LEU A 1 147 ? 16.837 4.617 -30.804 1.00 63.50 147 LEU A CA 1
ATOM 1177 C C . LEU A 1 147 ? 17.004 4.665 -32.327 1.00 63.50 147 LEU A C 1
ATOM 1179 O O . LEU A 1 147 ? 17.935 5.296 -32.823 1.00 63.50 147 LEU A O 1
ATOM 1183 N N . ASP A 1 148 ? 16.099 4.029 -33.067 1.00 67.88 148 ASP A N 1
ATOM 1184 C CA . ASP A 1 148 ? 16.109 4.027 -34.530 1.00 67.88 148 ASP A CA 1
ATOM 1185 C C . ASP A 1 148 ? 15.930 5.452 -35.081 1.00 67.88 148 ASP A C 1
ATOM 1187 O O . ASP A 1 148 ? 16.607 5.846 -36.031 1.00 67.88 148 ASP A O 1
ATOM 1191 N N . TYR A 1 149 ? 15.071 6.257 -34.446 1.00 56.09 149 TYR A N 1
ATOM 1192 C CA . TYR A 1 149 ? 14.866 7.662 -34.800 1.00 56.09 149 TYR A CA 1
ATOM 1193 C C . TYR A 1 149 ? 16.095 8.538 -34.510 1.00 56.09 149 TYR A C 1
ATOM 1195 O O . TYR A 1 149 ? 16.472 9.352 -35.353 1.00 56.09 149 TYR A O 1
ATOM 1203 N N . LEU A 1 150 ? 16.755 8.353 -33.361 1.00 58.62 150 LEU A N 1
ATOM 1204 C CA . LEU A 1 150 ? 18.004 9.057 -33.040 1.00 58.62 150 LEU A CA 1
ATOM 1205 C C . LEU A 1 150 ? 19.098 8.761 -34.072 1.00 58.62 150 LEU A C 1
ATOM 1207 O O . LEU A 1 150 ? 19.683 9.690 -34.622 1.00 58.62 150 LEU A O 1
ATOM 1211 N N . ARG A 1 151 ? 19.296 7.483 -34.419 1.00 68.12 151 ARG A N 1
ATOM 1212 C CA . ARG A 1 151 ? 20.257 7.074 -35.458 1.00 68.12 151 ARG A CA 1
ATOM 1213 C C . ARG A 1 151 ? 19.936 7.686 -36.817 1.00 68.12 151 ARG A C 1
ATOM 1215 O O . ARG A 1 151 ? 20.836 8.134 -37.519 1.00 68.12 151 ARG A O 1
ATOM 1222 N N . PHE A 1 152 ? 18.657 7.722 -37.188 1.00 68.19 152 PHE A N 1
ATOM 1223 C CA . PHE A 1 152 ? 18.220 8.353 -38.431 1.00 68.19 152 PHE A CA 1
ATOM 1224 C C . PHE A 1 152 ? 18.587 9.843 -38.483 1.00 68.19 152 PHE A C 1
ATOM 1226 O O . PHE A 1 152 ? 19.081 10.304 -39.512 1.00 68.19 152 PHE A O 1
ATOM 1233 N N . ILE A 1 153 ? 18.386 10.586 -37.388 1.00 58.47 153 ILE A N 1
ATOM 1234 C CA . ILE A 1 153 ? 18.779 12.001 -37.297 1.00 58.47 153 ILE A CA 1
ATOM 1235 C C . ILE A 1 153 ? 20.300 12.152 -37.408 1.00 58.47 153 ILE A C 1
ATOM 1237 O O . ILE A 1 153 ? 20.763 12.979 -38.187 1.00 58.47 153 ILE A O 1
ATOM 1241 N N . GLU A 1 154 ? 21.069 11.337 -36.682 1.00 58.59 154 GLU A N 1
ATOM 1242 C CA . GLU A 1 154 ? 22.539 11.376 -36.695 1.00 58.59 154 GLU A CA 1
ATOM 1243 C C . GLU A 1 154 ? 23.129 11.090 -38.081 1.00 58.59 154 GLU A C 1
ATOM 1245 O O . GLU A 1 154 ? 24.125 11.691 -38.454 1.00 58.59 154 GLU A O 1
ATOM 1250 N N . THR A 1 155 ? 22.502 10.219 -38.879 1.00 63.69 155 THR A N 1
ATOM 1251 C CA . THR A 1 155 ? 22.943 9.941 -40.261 1.00 63.69 155 THR A CA 1
ATOM 1252 C C . THR A 1 155 ? 22.575 11.019 -41.286 1.00 63.69 155 THR A C 1
ATOM 1254 O O . THR A 1 155 ? 22.990 10.921 -42.440 1.00 63.69 155 THR A O 1
ATOM 1257 N N . LYS A 1 156 ? 21.759 12.011 -40.910 1.00 54.78 156 LYS A N 1
ATOM 1258 C CA . LYS A 1 156 ? 21.310 13.098 -41.799 1.00 54.78 156 LYS A CA 1
ATOM 1259 C C . LYS A 1 156 ? 21.936 14.461 -41.492 1.00 54.78 156 LYS A C 1
ATOM 1261 O O . LYS A 1 156 ? 21.633 15.415 -42.211 1.00 54.78 156 LYS A O 1
ATOM 1266 N N . LEU A 1 157 ? 22.765 14.544 -40.456 1.00 45.28 157 LEU A N 1
ATOM 1267 C CA . LEU A 1 157 ? 23.628 15.684 -40.136 1.00 45.28 157 LEU A CA 1
ATOM 1268 C C . LEU A 1 157 ? 25.043 15.422 -40.662 1.00 45.28 157 LEU A C 1
ATOM 1270 O O . LEU A 1 157 ? 25.685 16.415 -41.067 1.00 45.28 157 LEU A O 1
#

Organism: NCBI:txid2088

pLDDT: mean 75.32, std 17.08, range [29.36, 96.31]

Radius of gyration: 19.1 Å; chains: 1; bounding box: 40×33×62 Å

Sequence (157 aa):
MSYKRFNNLVKMTLDDLYLGNPKTLSDLKENIYNIVEMEAPLTLNTLKARLREAFGVAKISQKALDIIMEDIKELGLKTTDNFYDIVLWPKSGVFDIDELREGDRLIYDIPYQEMVILASSLSLSGEKLYRAILAHFGLQVLTQKALDYLRFIETKL

Secondary structure (DSSP, 8-state):
----TTTTSPP--HHHHHTT-HHHHHHHHHHHHHHHHHH-SEEHHHHHHHHHHHHT-S---HHHHHHHHHHHHHTT-EEEE-SSSEEEE-SS----HHHHHHSSS-GGGS-HHHHHHHHHHS-TT-HHHHHHHHHHTTHHHHHHHHHHHHHHHHTT-